Protein AF-A0A7S3BXY0-F1 (afdb_monomer_lite)

Organism: NCBI:txid156174

Foldseek 3Di:
DDQAEDEAAQQDAQDPPRPVQCSCPVRVYEYEHEHQPPVRQVVCVVPHRYHYHNDHDDPDPPDDDDDDDDDPDPPDPPPPPDPDPPPRDDDPDPPPPDD

Radius of gyration: 16.19 Å; chains: 1; bounding box: 39×38×44 Å

Secondary structure (DSSP, 8-state):
-PPPEEEEES---SSSS-HHHHHHHHH--EEEEEE--HHHHHHHHHH-SSEEEE----SSSS---------TTS----TTS-SSSGGG--------S--

Structure (mmCIF, N/CA/C/O backbone):
data_AF-A0A7S3BXY0-F1
#
_entry.id   AF-A0A7S3BXY0-F1
#
loop_
_atom_site.group_PDB
_atom_site.id
_atom_site.type_symbol
_atom_site.label_atom_id
_atom_site.label_alt_id
_atom_site.label_comp_id
_atom_site.label_asym_id
_atom_site.label_entity_id
_atom_site.label_seq_id
_atom_site.pdbx_PDB_ins_code
_atom_site.Cartn_x
_atom_site.Cartn_y
_atom_site.Cartn_z
_atom_site.occupancy
_atom_site.B_iso_or_equiv
_atom_site.auth_seq_id
_atom_site.auth_comp_id
_atom_site.auth_asym_id
_atom_site.auth_atom_id
_atom_site.pdbx_PDB_model_num
ATOM 1 N N . LEU A 1 1 ? -23.051 -7.904 10.405 1.00 50.75 1 LEU A N 1
ATOM 2 C CA . LEU A 1 1 ? -22.807 -6.788 9.471 1.00 50.75 1 LEU A CA 1
ATOM 3 C C . LEU A 1 1 ? -21.555 -7.178 8.718 1.00 50.75 1 LEU A C 1
ATOM 5 O O . LEU A 1 1 ? -20.529 -7.305 9.370 1.00 50.75 1 LEU A O 1
ATOM 9 N N . ASP A 1 2 ? -21.658 -7.488 7.429 1.00 58.38 2 ASP A N 1
ATOM 10 C CA . ASP A 1 2 ? -20.459 -7.744 6.628 1.00 58.38 2 ASP A CA 1
ATOM 11 C C . ASP A 1 2 ? -19.775 -6.408 6.349 1.00 58.38 2 ASP A C 1
ATOM 13 O O . ASP A 1 2 ? -20.395 -5.469 5.846 1.00 58.38 2 ASP A O 1
ATOM 17 N N . HIS A 1 3 ? -18.508 -6.310 6.737 1.00 83.06 3 HIS A N 1
ATOM 18 C CA . HIS A 1 3 ? -17.651 -5.186 6.389 1.00 83.06 3 HIS A CA 1
ATOM 19 C C . HIS A 1 3 ? -17.174 -5.369 4.944 1.00 83.06 3 HIS A C 1
ATOM 21 O O . HIS A 1 3 ? -16.916 -6.493 4.514 1.00 83.06 3 HIS A O 1
ATOM 27 N N . GLY A 1 4 ? -17.090 -4.285 4.172 1.00 94.50 4 GLY A N 1
ATOM 28 C CA . GLY A 1 4 ? -16.623 -4.376 2.790 1.00 94.50 4 GLY A CA 1
ATOM 29 C C . GLY A 1 4 ? -15.109 -4.557 2.692 1.00 94.50 4 GLY A C 1
ATOM 30 O O . GLY A 1 4 ? -14.381 -4.487 3.687 1.00 94.50 4 GLY A O 1
ATOM 31 N N . TYR A 1 5 ? -14.643 -4.783 1.465 1.00 96.44 5 TYR A N 1
ATOM 32 C CA . TYR A 1 5 ? -13.229 -4.956 1.157 1.00 96.44 5 TYR A CA 1
ATOM 33 C C . TYR A 1 5 ? -12.826 -4.072 -0.022 1.00 96.44 5 TYR A C 1
ATOM 35 O O . TYR A 1 5 ? -13.550 -4.018 -1.018 1.00 96.44 5 TYR A O 1
ATOM 43 N N . PHE A 1 6 ? -11.681 -3.394 0.067 1.00 96.38 6 PHE A N 1
ATOM 44 C CA . PHE A 1 6 ? -11.141 -2.592 -1.035 1.00 96.38 6 PHE A CA 1
ATOM 45 C C . PHE A 1 6 ? -9.789 -3.109 -1.532 1.00 96.38 6 PHE A C 1
ATOM 47 O O . PHE A 1 6 ? -9.024 -3.744 -0.806 1.00 96.38 6 PHE A O 1
ATOM 54 N N . VAL A 1 7 ? -9.482 -2.777 -2.783 1.00 96.81 7 VAL A N 1
ATOM 55 C CA . VAL A 1 7 ? -8.152 -2.926 -3.375 1.00 96.81 7 VAL A CA 1
ATOM 56 C C . VAL A 1 7 ? -7.764 -1.573 -3.957 1.00 96.81 7 VAL A C 1
ATOM 58 O O . VAL A 1 7 ? -8.474 -1.050 -4.813 1.00 96.81 7 VAL A O 1
ATOM 61 N N . ASP A 1 8 ? -6.664 -1.013 -3.468 1.00 95.31 8 ASP A N 1
ATOM 62 C CA . ASP A 1 8 ? -6.121 0.277 -3.879 1.00 95.31 8 ASP A CA 1
ATOM 63 C C . ASP A 1 8 ? -4.873 0.063 -4.735 1.00 95.31 8 ASP A C 1
ATOM 65 O O . ASP A 1 8 ? -3.874 -0.498 -4.272 1.00 95.31 8 ASP A O 1
ATOM 69 N N . LEU A 1 9 ? -4.948 0.465 -6.001 1.00 93.69 9 LEU A N 1
ATOM 70 C CA . LEU A 1 9 ? -3.856 0.337 -6.960 1.00 93.69 9 LEU A CA 1
ATOM 71 C C . LEU A 1 9 ? -3.141 1.681 -7.067 1.00 93.69 9 LEU A C 1
ATOM 73 O O . LEU A 1 9 ? -3.773 2.664 -7.444 1.00 93.69 9 LEU A O 1
ATOM 77 N N . ALA A 1 10 ? -1.832 1.695 -6.796 1.00 90.62 10 ALA A N 1
ATOM 78 C CA . ALA A 1 10 ? -1.056 2.923 -6.608 1.00 90.62 10 ALA A CA 1
ATOM 79 C C . ALA A 1 10 ? -1.616 3.759 -5.443 1.00 90.62 10 ALA A C 1
ATOM 81 O O . ALA A 1 10 ? -2.070 4.889 -5.628 1.00 90.62 10 ALA A O 1
ATOM 82 N N . ALA A 1 11 ? -1.598 3.153 -4.249 1.00 91.38 11 ALA A N 1
ATOM 83 C CA . ALA A 1 11 ? -2.216 3.673 -3.025 1.00 91.38 11 ALA A CA 1
ATOM 84 C C . ALA A 1 11 ? -1.762 5.095 -2.638 1.00 91.38 11 ALA A C 1
ATOM 86 O O . ALA A 1 11 ? -2.517 5.822 -1.994 1.00 91.38 11 ALA A O 1
ATOM 87 N N . ASN A 1 12 ? -0.569 5.516 -3.073 1.00 87.56 12 ASN A N 1
ATOM 88 C CA . ASN A 1 12 ? -0.095 6.894 -2.991 1.00 87.56 12 ASN A CA 1
ATOM 89 C C . ASN A 1 12 ? -0.127 7.475 -1.551 1.00 87.56 12 ASN A C 1
ATOM 91 O O . ASN A 1 12 ? 0.292 6.805 -0.606 1.00 87.56 12 ASN A O 1
ATOM 95 N N . GLU A 1 13 ? -0.512 8.749 -1.380 1.00 89.00 13 GLU A N 1
ATOM 96 C CA . GLU A 1 13 ? -0.442 9.462 -0.102 1.00 89.00 13 GLU A CA 1
ATOM 97 C C . GLU A 1 13 ? -1.356 8.786 0.953 1.00 89.00 13 GLU A C 1
ATOM 99 O O . GLU A 1 13 ? -2.540 8.555 0.681 1.00 89.00 13 GLU A O 1
ATOM 104 N N . PRO A 1 14 ? -0.840 8.424 2.147 1.00 90.50 14 PRO A N 1
ATOM 105 C CA . PRO A 1 14 ? -1.552 7.512 3.047 1.00 90.50 14 PRO A CA 1
ATOM 106 C C . PRO A 1 14 ? -2.594 8.163 3.957 1.00 90.50 14 PRO A C 1
ATOM 108 O O . PRO A 1 14 ? -3.310 7.438 4.656 1.00 90.50 14 PRO A O 1
ATOM 111 N N . PHE A 1 15 ? -2.672 9.491 4.046 1.00 90.69 15 PHE A N 1
ATOM 112 C CA . PHE A 1 15 ? -3.423 10.160 5.105 1.00 90.69 15 PHE A CA 1
ATOM 113 C C . PHE A 1 15 ? -4.379 11.253 4.648 1.00 90.69 15 PHE A C 1
ATOM 115 O O . PHE A 1 15 ? -5.530 11.270 5.081 1.00 90.69 15 PHE A O 1
ATOM 122 N N . GLU A 1 16 ? -3.914 12.162 3.814 1.00 87.62 16 GLU A N 1
ATOM 123 C CA . GLU A 1 16 ? -4.642 13.295 3.283 1.00 87.62 16 GLU A CA 1
ATOM 124 C C . GLU A 1 16 ? -5.266 12.939 1.933 1.00 87.62 16 GLU A C 1
ATOM 126 O O . GLU A 1 16 ? -4.620 12.434 1.022 1.00 87.62 16 GLU A O 1
ATOM 131 N N . ASN A 1 17 ? -6.559 13.232 1.777 1.00 83.38 17 ASN A N 1
ATOM 132 C CA . ASN A 1 17 ? -7.305 12.951 0.542 1.00 83.38 17 ASN A CA 1
ATOM 133 C C . ASN A 1 17 ? -7.291 11.463 0.118 1.00 83.38 17 ASN A C 1
ATOM 135 O O . ASN A 1 17 ? -7.537 11.144 -1.045 1.00 83.38 17 ASN A O 1
ATOM 139 N N . SER A 1 18 ? -7.043 10.546 1.058 1.00 88.06 18 SER A N 1
ATOM 140 C CA . SER A 1 18 ? -7.043 9.104 0.811 1.00 88.06 18 SER A CA 1
ATOM 141 C C . SER A 1 18 ? -8.446 8.524 1.011 1.00 88.06 18 SER A C 1
ATOM 143 O O . SER A 1 18 ? -8.925 8.356 2.135 1.00 88.06 18 SER A O 1
ATOM 145 N N . ASN A 1 19 ? -9.113 8.179 -0.094 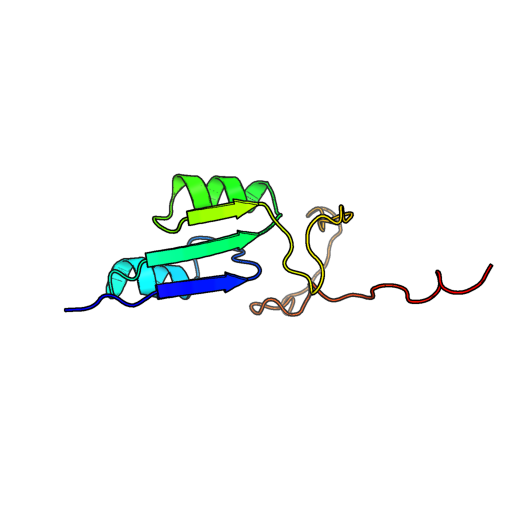1.00 89.62 19 ASN A N 1
ATOM 146 C CA . ASN A 1 19 ? -10.448 7.570 -0.067 1.00 89.62 19 ASN A CA 1
ATOM 147 C C . ASN A 1 19 ? -10.458 6.261 0.728 1.00 89.62 19 ASN A C 1
ATOM 149 O O . ASN A 1 19 ? -11.360 6.014 1.528 1.00 89.62 19 ASN A O 1
ATOM 153 N N . THR A 1 20 ? -9.434 5.431 0.543 1.00 95.25 20 THR A N 1
ATOM 154 C CA . THR A 1 20 ? -9.321 4.144 1.230 1.00 95.25 20 THR A CA 1
ATOM 155 C C . THR A 1 20 ? -9.107 4.317 2.729 1.00 95.25 20 THR A C 1
ATOM 157 O O . THR A 1 20 ? -9.549 3.470 3.502 1.00 95.25 20 THR A O 1
ATOM 160 N N . GLN A 1 21 ? -8.562 5.458 3.175 1.00 95.94 21 GLN A N 1
ATOM 161 C CA . GLN A 1 21 ? -8.485 5.775 4.604 1.00 95.94 21 GLN A CA 1
ATOM 162 C C . GLN A 1 21 ? -9.865 5.942 5.211 1.00 95.94 21 GLN A C 1
ATOM 164 O O . GLN A 1 21 ? -10.127 5.466 6.314 1.00 95.94 21 GLN A O 1
ATOM 169 N N . ALA A 1 22 ? -10.739 6.642 4.490 1.00 94.31 22 ALA A N 1
ATOM 170 C CA . ALA A 1 22 ? -12.105 6.855 4.918 1.00 94.31 22 ALA A CA 1
ATOM 171 C C . ALA A 1 22 ? -12.868 5.523 4.959 1.00 94.31 22 ALA A C 1
ATOM 173 O O . ALA A 1 22 ? -13.629 5.300 5.897 1.00 94.31 22 ALA A O 1
ATOM 174 N N . LEU A 1 23 ? -12.622 4.615 4.004 1.00 95.38 23 LEU A N 1
ATOM 175 C CA . LEU A 1 23 ? -13.189 3.260 4.019 1.00 95.38 23 LEU A CA 1
ATOM 176 C C . LEU A 1 23 ? -12.754 2.464 5.259 1.00 95.38 23 LEU A C 1
ATOM 178 O O . LEU A 1 23 ? -13.607 1.903 5.950 1.00 95.38 23 LEU A O 1
ATOM 182 N N . GLU A 1 24 ? -11.461 2.477 5.591 1.00 94.94 24 GLU A N 1
ATOM 183 C CA . GLU A 1 24 ? -10.945 1.839 6.810 1.00 94.94 24 GLU A CA 1
ATOM 184 C C . GLU A 1 24 ? -11.562 2.449 8.077 1.00 94.94 24 GLU A C 1
ATOM 186 O O . GLU A 1 24 ? -12.151 1.746 8.895 1.00 94.94 24 GLU A O 1
ATOM 191 N N . ARG A 1 25 ? -11.454 3.771 8.244 1.00 94.06 25 ARG A N 1
ATOM 192 C CA . ARG A 1 25 ? -11.795 4.456 9.500 1.00 94.06 25 ARG A CA 1
ATOM 193 C C . ARG A 1 25 ? -13.295 4.556 9.748 1.00 94.06 25 ARG A C 1
ATOM 195 O O . ARG A 1 25 ? -13.734 4.378 10.880 1.00 94.06 25 ARG A O 1
ATOM 202 N N . ASN A 1 26 ? -14.074 4.859 8.711 1.00 94.38 26 ASN A N 1
ATOM 203 C CA . ASN A 1 26 ? -15.486 5.216 8.873 1.00 94.38 26 ASN A CA 1
ATOM 204 C C . ASN A 1 26 ? -16.414 4.024 8.646 1.00 94.38 26 ASN A C 1
ATOM 206 O O . ASN A 1 26 ? -17.529 4.013 9.163 1.00 94.38 26 ASN A O 1
ATOM 210 N N . PHE A 1 27 ? -15.968 3.030 7.874 1.00 93.56 27 PHE A N 1
ATOM 211 C CA . PHE A 1 27 ? -16.791 1.882 7.500 1.00 93.56 27 PHE A CA 1
ATOM 212 C C . PHE A 1 27 ? -16.213 0.545 7.981 1.00 93.56 27 PHE A C 1
ATOM 214 O O . PHE A 1 27 ? -16.850 -0.492 7.782 1.00 93.56 27 PHE A O 1
ATOM 221 N N . ALA A 1 28 ? -15.047 0.562 8.640 1.00 94.81 28 ALA A N 1
ATOM 222 C CA . ALA A 1 28 ? -14.332 -0.628 9.101 1.00 94.81 28 ALA A CA 1
ATOM 223 C C . ALA A 1 28 ? -14.040 -1.626 7.966 1.00 94.81 28 ALA A C 1
ATOM 225 O O . ALA A 1 28 ? -14.001 -2.836 8.188 1.00 94.81 28 ALA A O 1
ATOM 226 N N . TRP A 1 29 ? -13.871 -1.125 6.738 1.00 96.38 29 TRP A N 1
ATOM 227 C CA . TRP A 1 29 ? -13.494 -1.973 5.614 1.00 96.38 29 TRP A CA 1
ATOM 228 C C . TRP A 1 29 ? -12.054 -2.438 5.783 1.00 96.38 29 TRP A C 1
ATOM 230 O O . TRP A 1 29 ? -11.177 -1.665 6.168 1.00 96.38 29 TRP A O 1
ATOM 240 N N . GLN A 1 30 ? -11.81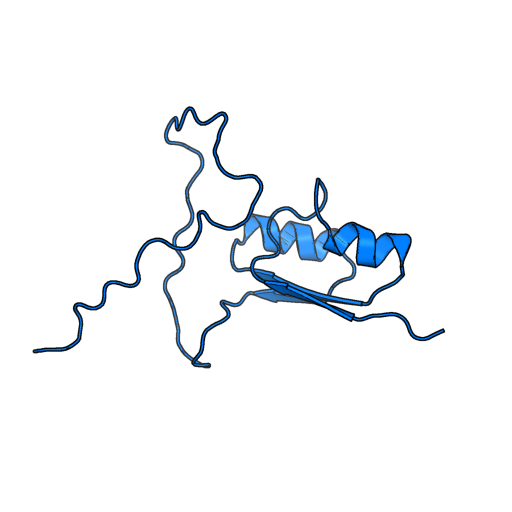4 -3.697 5.444 1.00 96.50 30 GLN A N 1
ATOM 241 C CA . GLN A 1 30 ? -10.460 -4.208 5.272 1.00 96.50 30 GLN A CA 1
ATOM 242 C C . GLN A 1 30 ? -10.011 -3.975 3.829 1.00 96.50 30 GLN A C 1
ATOM 244 O O . GLN A 1 30 ? -10.825 -3.709 2.944 1.00 96.50 30 GLN A O 1
ATOM 249 N N . GLY A 1 31 ? -8.714 -4.071 3.562 1.00 96.12 31 GLY A N 1
ATOM 250 C CA . GLY A 1 31 ? -8.267 -3.895 2.192 1.00 96.12 31 GLY A CA 1
ATOM 251 C C . GLY A 1 31 ? -6.801 -4.153 1.946 1.00 96.12 31 GLY A C 1
ATOM 252 O O . GLY A 1 31 ? -6.028 -4.483 2.852 1.00 96.12 31 GLY A O 1
ATOM 253 N N . LEU A 1 32 ? -6.458 -3.985 0.676 1.00 97.81 32 LEU A N 1
ATOM 254 C CA . LEU A 1 32 ? -5.121 -4.122 0.133 1.00 97.81 32 LEU A CA 1
ATOM 255 C C . LEU A 1 32 ? -4.678 -2.785 -0.459 1.00 97.81 32 LEU A C 1
ATOM 257 O O . LEU A 1 32 ? -5.360 -2.247 -1.325 1.00 97.81 32 LEU A O 1
ATOM 261 N N . CYS A 1 33 ? -3.532 -2.284 -0.022 1.00 97.25 33 CYS A N 1
ATOM 262 C CA . CYS A 1 33 ? -2.877 -1.111 -0.581 1.00 97.25 33 CYS A CA 1
ATOM 263 C C . CYS A 1 33 ? -1.641 -1.573 -1.363 1.00 97.25 33 CYS A C 1
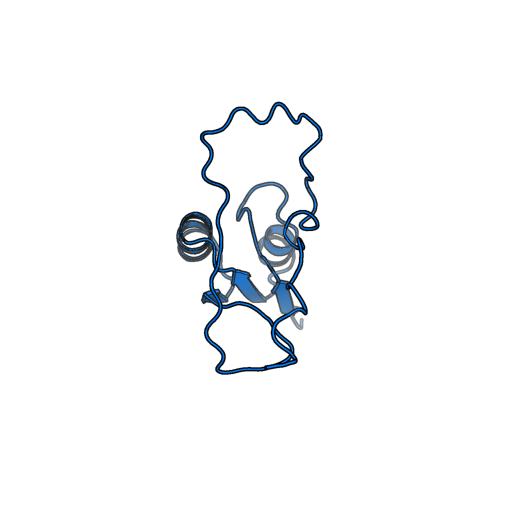ATOM 265 O O . CYS A 1 33 ? -0.736 -2.167 -0.776 1.00 97.25 33 CYS A O 1
ATOM 267 N N . ILE A 1 34 ? -1.602 -1.338 -2.676 1.00 96.00 34 ILE A N 1
ATOM 268 C CA . ILE A 1 34 ? -0.494 -1.759 -3.544 1.00 96.00 34 ILE A CA 1
ATOM 269 C C . ILE A 1 34 ? 0.246 -0.527 -4.065 1.00 96.00 34 ILE A C 1
ATOM 271 O O . ILE A 1 34 ? -0.357 0.332 -4.708 1.00 96.00 34 ILE A O 1
ATOM 275 N N . ASP A 1 35 ? 1.551 -0.453 -3.815 1.00 93.38 35 ASP A N 1
ATOM 276 C CA . ASP A 1 35 ? 2.427 0.605 -4.329 1.00 93.38 35 ASP A CA 1
ATOM 277 C C . ASP A 1 35 ? 3.880 0.099 -4.428 1.00 93.38 35 ASP A C 1
ATOM 279 O O . ASP A 1 35 ? 4.200 -0.999 -3.981 1.00 93.38 35 ASP A O 1
ATOM 283 N N . VAL A 1 36 ? 4.773 0.895 -5.008 1.00 91.94 36 VAL A N 1
ATOM 284 C CA . VAL A 1 36 ? 6.222 0.633 -5.088 1.00 91.94 36 VAL A CA 1
ATOM 285 C C . VAL A 1 36 ? 7.071 1.829 -4.656 1.00 91.94 36 VAL A C 1
ATOM 287 O O . VAL A 1 36 ? 8.292 1.699 -4.527 1.00 91.94 36 VAL A O 1
ATOM 290 N N . ASN A 1 37 ? 6.457 2.987 -4.384 1.00 89.75 37 ASN A N 1
ATOM 291 C CA . ASN A 1 37 ? 7.158 4.119 -3.797 1.00 89.75 37 ASN A CA 1
ATOM 292 C C . ASN A 1 37 ? 7.568 3.787 -2.352 1.00 89.75 37 ASN A C 1
ATOM 294 O O . ASN A 1 37 ? 6.727 3.714 -1.456 1.00 89.75 37 ASN A O 1
ATOM 298 N N . LYS A 1 38 ? 8.874 3.614 -2.107 1.00 88.31 38 LYS A N 1
ATOM 299 C CA . LYS A 1 38 ? 9.393 3.190 -0.795 1.00 88.31 38 LYS A CA 1
ATOM 300 C C . LYS A 1 38 ? 9.033 4.160 0.332 1.00 88.31 38 LYS A C 1
ATOM 302 O O . LYS A 1 38 ? 8.679 3.709 1.416 1.00 88.31 38 LYS A O 1
ATOM 307 N N . GLN A 1 39 ? 9.056 5.467 0.069 1.00 86.00 39 GLN A N 1
ATOM 308 C CA . GLN A 1 39 ? 8.723 6.473 1.077 1.00 86.00 39 GLN A CA 1
ATOM 309 C C . GLN A 1 39 ? 7.246 6.400 1.495 1.00 86.00 39 GLN A C 1
ATOM 311 O O . GLN A 1 39 ? 6.931 6.581 2.672 1.00 86.00 39 GLN A O 1
ATOM 316 N N . LEU A 1 40 ? 6.343 6.144 0.546 1.00 90.06 40 LEU A N 1
ATOM 317 C CA . LEU A 1 40 ? 4.912 6.004 0.829 1.00 90.06 40 LEU A CA 1
ATOM 318 C C . LEU A 1 40 ? 4.597 4.649 1.465 1.00 90.06 40 LEU A C 1
ATOM 320 O O . LEU A 1 40 ? 3.797 4.590 2.393 1.00 90.06 40 LEU A O 1
ATOM 324 N N . LEU A 1 41 ? 5.266 3.574 1.037 1.00 93.88 41 LEU A N 1
ATOM 325 C CA . LEU A 1 41 ? 5.094 2.234 1.605 1.00 93.88 41 LEU A CA 1
ATOM 326 C C . LEU A 1 41 ? 5.370 2.195 3.112 1.00 93.88 41 LEU A C 1
ATOM 328 O O . LEU A 1 41 ? 4.606 1.577 3.854 1.00 93.88 41 LEU A O 1
ATOM 332 N N . ASP A 1 42 ? 6.418 2.871 3.581 1.00 94.00 42 ASP A N 1
ATOM 333 C CA . ASP A 1 42 ? 6.739 2.920 5.012 1.00 94.00 42 ASP A CA 1
ATOM 334 C C . ASP A 1 42 ? 5.675 3.686 5.814 1.00 94.00 42 ASP A C 1
ATOM 336 O O . ASP A 1 42 ? 5.309 3.298 6.929 1.00 94.00 42 ASP A O 1
ATOM 340 N N . GLN A 1 43 ? 5.109 4.739 5.227 1.00 94.75 43 GLN A N 1
ATOM 341 C CA . GLN A 1 43 ? 4.014 5.496 5.833 1.00 94.75 43 GLN A CA 1
ATOM 342 C C . GLN A 1 43 ? 2.693 4.707 5.830 1.00 94.75 43 GLN A C 1
ATOM 344 O O . GLN A 1 43 ? 1.999 4.681 6.845 1.00 94.75 43 GLN A O 1
ATOM 349 N N . LEU A 1 44 ? 2.373 3.998 4.739 1.00 95.75 44 LEU A N 1
ATOM 350 C CA . LEU A 1 44 ? 1.220 3.093 4.661 1.00 95.75 44 LEU A CA 1
ATOM 351 C C . LEU A 1 44 ? 1.314 2.021 5.754 1.00 95.75 44 LEU A C 1
ATOM 353 O O . LEU A 1 44 ? 0.385 1.856 6.536 1.00 95.75 44 LEU A O 1
ATOM 357 N N . ARG A 1 45 ? 2.459 1.338 5.867 1.00 96.38 45 ARG A N 1
ATOM 358 C CA . ARG A 1 45 ? 2.664 0.260 6.852 1.00 96.38 45 ARG A CA 1
ATOM 359 C C . ARG A 1 45 ? 2.578 0.736 8.300 1.00 96.38 45 ARG A C 1
ATOM 361 O O . ARG A 1 45 ? 2.121 -0.015 9.153 1.00 96.38 45 ARG A O 1
ATOM 368 N N . SER A 1 46 ? 3.053 1.946 8.588 1.00 95.19 46 SER A N 1
ATOM 369 C CA . SER A 1 46 ? 3.078 2.474 9.958 1.00 95.19 46 SER A CA 1
ATOM 370 C C . SER A 1 46 ? 1.763 3.119 10.393 1.00 95.19 46 SER A C 1
ATOM 372 O O . SER A 1 46 ? 1.484 3.159 11.591 1.00 95.19 46 SER A O 1
ATOM 374 N N . GLY A 1 47 ? 0.954 3.621 9.455 1.00 94.25 47 GLY A N 1
ATOM 375 C CA . GLY A 1 47 ? -0.224 4.429 9.775 1.00 94.25 47 GLY A CA 1
ATOM 376 C C . GLY A 1 47 ? -1.567 3.899 9.277 1.00 94.25 47 GLY A C 1
ATOM 377 O O . GLY A 1 47 ? -2.581 4.574 9.482 1.00 94.25 47 GLY A O 1
ATOM 378 N N . ARG A 1 48 ? -1.604 2.735 8.619 1.00 96.25 48 ARG A N 1
ATOM 379 C CA . ARG A 1 48 ? -2.830 2.150 8.052 1.00 96.25 48 ARG A CA 1
ATOM 380 C C . ARG A 1 48 ? -3.079 0.733 8.542 1.00 96.25 48 ARG A C 1
ATOM 382 O O . ARG A 1 48 ? -2.173 0.047 9.000 1.00 96.25 48 ARG A O 1
ATOM 389 N N . SER A 1 49 ? -4.342 0.321 8.450 1.00 95.81 49 SER A N 1
ATOM 390 C CA . SER A 1 49 ? -4.794 -1.029 8.795 1.00 95.81 49 SER A CA 1
ATOM 391 C C . SER A 1 49 ? -4.923 -1.948 7.576 1.00 95.81 49 SER A C 1
ATOM 393 O O . SER A 1 49 ? -5.087 -3.156 7.746 1.00 95.81 49 SER A O 1
ATOM 395 N N . CYS A 1 50 ? -4.831 -1.406 6.351 1.00 96.62 50 CYS A N 1
ATOM 396 C CA . CYS A 1 50 ? -4.760 -2.213 5.134 1.00 96.62 50 CYS A CA 1
ATOM 397 C C . CYS A 1 50 ? -3.488 -3.066 5.079 1.00 96.62 50 CYS A C 1
ATOM 399 O O . CYS A 1 50 ? -2.425 -2.688 5.574 1.00 96.62 50 CYS A O 1
ATOM 401 N N . ASN A 1 51 ? -3.581 -4.206 4.397 1.00 97.94 51 ASN A N 1
ATOM 402 C CA . ASN A 1 51 ? -2.402 -4.977 4.026 1.00 97.94 51 ASN A CA 1
ATOM 403 C C . ASN A 1 51 ? -1.644 -4.227 2.928 1.00 97.94 51 ASN A C 1
ATOM 405 O O . ASN A 1 51 ? -2.232 -3.872 1.908 1.00 97.94 51 ASN A O 1
ATOM 409 N N . VAL A 1 52 ? -0.344 -4.006 3.114 1.00 97.75 52 VAL A N 1
ATOM 410 C CA . VAL A 1 52 ? 0.477 -3.242 2.165 1.00 97.75 52 VAL A CA 1
ATOM 411 C C . VAL A 1 52 ? 1.343 -4.183 1.335 1.00 97.75 52 VAL A C 1
ATOM 413 O O . VAL A 1 52 ? 2.153 -4.927 1.890 1.00 97.75 52 VAL A O 1
ATOM 416 N N . ILE A 1 53 ? 1.209 -4.116 0.010 1.00 96.38 53 ILE A N 1
ATOM 417 C CA . ILE A 1 53 ? 1.982 -4.918 -0.943 1.00 96.38 53 ILE A CA 1
ATOM 418 C C . ILE A 1 53 ? 2.903 -4.014 -1.755 1.00 96.38 53 ILE A C 1
ATOM 420 O O . ILE A 1 53 ? 2.469 -3.055 -2.385 1.00 96.38 53 ILE A O 1
ATOM 424 N N . ASP A 1 54 ? 4.182 -4.373 -1.748 1.00 94.81 54 ASP A N 1
ATOM 425 C CA . ASP A 1 54 ? 5.253 -3.721 -2.497 1.00 94.81 54 ASP A CA 1
ATOM 426 C C . ASP A 1 54 ? 5.385 -4.383 -3.875 1.00 94.81 54 ASP A C 1
ATOM 428 O O . ASP A 1 54 ? 6.172 -5.316 -4.052 1.00 94.81 54 ASP A O 1
ATOM 432 N N . ALA A 1 55 ? 4.520 -4.000 -4.816 1.00 92.81 55 ALA A N 1
ATOM 433 C CA . ALA A 1 55 ? 4.456 -4.613 -6.141 1.00 92.81 55 ALA A CA 1
ATOM 434 C C . ALA A 1 55 ? 3.830 -3.689 -7.192 1.00 92.81 55 ALA A C 1
ATOM 436 O O . ALA A 1 55 ? 3.048 -2.795 -6.882 1.00 92.81 55 ALA A O 1
ATOM 437 N N . VAL A 1 56 ? 4.125 -3.961 -8.465 1.00 90.81 56 VAL A N 1
ATOM 438 C CA . VAL A 1 56 ? 3.415 -3.367 -9.606 1.00 90.81 56 VAL A CA 1
ATOM 439 C C . VAL A 1 56 ? 2.351 -4.344 -10.089 1.00 90.81 56 VAL A C 1
ATOM 441 O O . VAL A 1 56 ? 2.629 -5.530 -10.273 1.00 90.81 56 VAL A O 1
ATOM 444 N N . VAL A 1 57 ? 1.139 -3.847 -10.336 1.00 90.62 57 VAL A N 1
ATOM 445 C CA . VAL A 1 57 ? 0.080 -4.645 -10.963 1.00 90.62 57 VAL A CA 1
ATOM 446 C C . VAL A 1 57 ? 0.232 -4.597 -12.480 1.00 90.62 57 VAL A C 1
ATOM 448 O O . VAL A 1 57 ? 0.287 -3.528 -13.081 1.00 90.62 57 VAL A O 1
ATOM 451 N N . SER A 1 58 ? 0.308 -5.776 -13.093 1.00 89.69 58 SER A N 1
ATOM 452 C CA . SER A 1 58 ? 0.476 -5.974 -14.533 1.00 89.69 58 SER A CA 1
ATOM 453 C C . SER A 1 58 ? -0.393 -7.141 -15.006 1.00 89.69 58 SER A C 1
ATOM 455 O O . SER A 1 58 ? -0.897 -7.920 -14.197 1.00 89.69 58 SER A O 1
ATOM 457 N N . ASN A 1 59 ? -0.547 -7.292 -16.323 1.00 91.50 59 ASN A N 1
ATOM 458 C CA . ASN A 1 59 ? -1.214 -8.449 -16.924 1.00 91.50 59 ASN A CA 1
ATOM 459 C C . ASN A 1 59 ? -0.409 -9.757 -16.781 1.00 91.50 59 ASN A C 1
ATOM 461 O O . ASN A 1 59 ? -0.939 -10.828 -17.064 1.00 91.50 59 ASN A O 1
ATOM 465 N N . THR A 1 60 ? 0.863 -9.669 -16.378 1.00 89.38 60 THR A N 1
ATOM 466 C CA . THR A 1 60 ? 1.786 -10.801 -16.248 1.00 89.38 60 THR A CA 1
ATOM 467 C C . THR A 1 60 ? 2.473 -10.758 -14.887 1.00 89.38 60 THR A C 1
ATOM 469 O O . THR A 1 60 ? 3.033 -9.732 -14.500 1.00 89.38 60 THR A O 1
ATOM 472 N N . SER A 1 61 ? 2.453 -11.878 -14.165 1.00 91.38 61 SER A N 1
ATOM 473 C CA . SER A 1 61 ? 3.126 -12.036 -12.869 1.00 91.38 61 SER A CA 1
ATOM 474 C C . SER A 1 61 ? 4.565 -12.542 -13.027 1.00 91.38 61 SER A C 1
ATOM 476 O O . SER A 1 61 ? 4.922 -13.114 -14.052 1.00 91.38 61 SER A O 1
ATOM 478 N N . GLY A 1 62 ? 5.396 -12.358 -11.996 1.00 91.31 62 GLY A N 1
ATOM 479 C CA . GLY A 1 62 ? 6.768 -12.890 -11.955 1.00 91.31 62 GLY A CA 1
ATOM 480 C C . GLY A 1 62 ? 7.797 -12.108 -12.780 1.00 91.31 62 GLY A C 1
ATOM 481 O O . GLY A 1 62 ? 8.957 -12.503 -12.841 1.00 91.31 62 GLY A O 1
ATOM 482 N N . MET A 1 63 ? 7.389 -10.996 -13.393 1.00 89.88 63 MET A N 1
ATOM 483 C CA . MET A 1 63 ? 8.273 -10.115 -14.148 1.00 89.88 63 MET A CA 1
ATOM 484 C C . MET A 1 63 ? 8.882 -9.052 -13.236 1.00 89.88 63 MET A C 1
ATOM 486 O O . MET A 1 63 ? 8.164 -8.355 -12.519 1.00 89.88 63 MET A O 1
ATOM 490 N N . ASN A 1 64 ? 10.199 -8.876 -13.325 1.00 88.81 64 ASN A N 1
ATOM 491 C CA . ASN A 1 64 ? 10.863 -7.717 -12.740 1.00 88.81 64 ASN A CA 1
ATOM 492 C C . ASN A 1 64 ? 10.703 -6.519 -13.677 1.00 88.81 64 ASN A C 1
ATOM 494 O O . ASN A 1 64 ? 10.965 -6.620 -14.876 1.00 88.81 64 ASN A O 1
ATOM 498 N N . VAL A 1 65 ? 10.303 -5.380 -13.120 1.00 86.81 65 VAL A N 1
ATOM 499 C CA . VAL A 1 65 ? 10.158 -4.120 -13.855 1.00 86.81 65 VAL A CA 1
ATOM 500 C C . VAL A 1 65 ? 10.955 -3.020 -13.169 1.00 86.81 65 VAL A C 1
ATOM 502 O O . VAL A 1 65 ? 11.060 -2.981 -11.943 1.00 86.81 65 VAL A O 1
ATOM 505 N N . THR A 1 66 ? 11.520 -2.112 -13.961 1.00 87.56 66 THR A N 1
ATOM 506 C CA . THR A 1 66 ? 12.224 -0.942 -13.432 1.00 87.56 66 THR A CA 1
ATOM 507 C C . THR A 1 66 ? 11.213 0.137 -13.074 1.00 87.56 66 THR A C 1
ATOM 509 O O . THR A 1 66 ? 10.566 0.698 -13.957 1.00 87.56 66 THR A O 1
ATOM 512 N N . PHE A 1 67 ? 11.110 0.464 -11.788 1.00 84.31 67 PHE A N 1
ATOM 513 C CA . PHE A 1 67 ? 10.333 1.611 -11.328 1.00 84.31 67 PHE A CA 1
ATOM 514 C C . PHE A 1 67 ? 11.177 2.891 -11.387 1.00 84.31 67 PHE A C 1
ATOM 516 O O . PHE A 1 67 ? 12.341 2.893 -10.986 1.00 84.31 67 PHE A O 1
ATOM 523 N N . ARG A 1 68 ? 10.599 3.982 -11.902 1.00 83.69 68 ARG A N 1
ATOM 524 C CA . ARG A 1 68 ? 11.234 5.306 -11.948 1.00 83.69 68 ARG A CA 1
ATOM 525 C C . ARG A 1 68 ? 10.450 6.261 -11.062 1.00 83.69 68 ARG A C 1
ATOM 527 O O . ARG A 1 68 ? 9.285 6.530 -11.331 1.00 83.69 68 ARG A O 1
ATOM 534 N N . GLU A 1 69 ? 11.105 6.789 -10.039 1.00 74.19 69 GLU A N 1
ATOM 535 C CA . GLU A 1 69 ? 10.527 7.800 -9.160 1.00 74.19 69 GLU A CA 1
ATOM 536 C C . GLU A 1 69 ? 10.937 9.207 -9.613 1.00 74.19 69 GLU A C 1
ATOM 538 O O . GLU A 1 69 ? 12.091 9.454 -9.975 1.00 74.19 69 GLU A O 1
ATOM 543 N N . PHE A 1 70 ? 9.997 10.151 -9.568 1.00 68.25 70 PHE A N 1
ATOM 544 C CA . PHE A 1 70 ? 10.327 11.564 -9.712 1.00 68.25 70 PHE A CA 1
ATOM 545 C C . PHE A 1 70 ? 10.946 12.070 -8.408 1.00 68.25 70 PHE A C 1
ATOM 547 O O . PHE A 1 70 ? 10.248 12.309 -7.425 1.00 68.25 70 PHE A O 1
ATOM 554 N N . VAL A 1 71 ? 12.263 12.275 -8.399 1.00 59.59 71 VAL A N 1
ATOM 555 C CA . VAL A 1 71 ? 12.946 12.902 -7.262 1.00 59.59 71 VAL A CA 1
ATOM 556 C C . VAL A 1 71 ? 12.529 14.375 -7.194 1.00 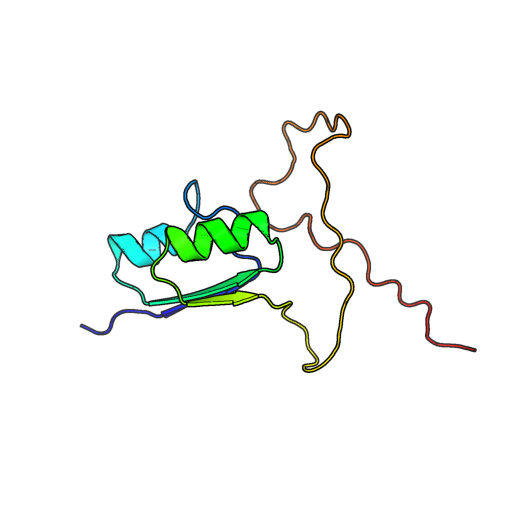59.59 71 VAL A C 1
ATOM 558 O O . VAL A 1 71 ? 12.785 15.147 -8.125 1.00 59.59 71 VAL A O 1
ATOM 561 N N . LYS A 1 72 ? 11.887 14.789 -6.092 1.00 52.78 72 LYS A N 1
ATOM 562 C CA . LYS A 1 72 ? 11.584 16.204 -5.813 1.00 52.78 72 LYS A CA 1
ATOM 563 C C . LYS A 1 72 ? 12.898 16.994 -5.730 1.00 52.78 72 LYS A C 1
ATOM 565 O O . LYS A 1 72 ? 13.568 16.999 -4.705 1.00 52.78 72 LYS A O 1
ATOM 570 N N . GLY A 1 73 ? 13.265 17.656 -6.826 1.00 45.56 73 GLY A N 1
ATOM 571 C CA . GLY A 1 73 ? 14.492 18.456 -6.927 1.00 45.56 73 GLY A CA 1
ATOM 572 C C . GLY A 1 73 ? 14.589 19.322 -8.186 1.00 45.56 73 GLY A C 1
ATOM 573 O O . GLY A 1 73 ? 15.228 20.371 -8.159 1.00 45.56 73 GLY A O 1
ATOM 574 N N . ALA A 1 74 ? 13.898 18.968 -9.271 1.00 44.44 74 ALA A N 1
ATOM 575 C CA . ALA A 1 74 ? 13.728 19.863 -10.410 1.00 44.44 74 ALA A CA 1
ATOM 576 C C . ALA A 1 74 ? 12.481 20.729 -10.187 1.00 44.44 74 ALA A C 1
ATOM 578 O O . ALA A 1 74 ? 11.394 20.203 -9.959 1.00 44.44 74 ALA A O 1
ATOM 579 N N . ARG A 1 75 ? 12.638 22.057 -10.217 1.00 40.94 75 ARG A N 1
ATOM 580 C CA . ARG A 1 75 ? 11.556 23.049 -10.105 1.00 40.94 75 ARG A CA 1
ATOM 581 C C . ARG A 1 75 ? 10.482 22.829 -11.180 1.00 40.94 75 ARG A C 1
ATOM 583 O O . ARG A 1 75 ? 10.502 23.480 -12.219 1.00 40.94 75 ARG A O 1
ATOM 590 N N . ALA A 1 76 ? 9.523 21.952 -10.923 1.00 46.75 76 ALA A N 1
ATOM 591 C CA . ALA A 1 76 ? 8.288 21.887 -11.681 1.00 46.75 76 ALA A CA 1
ATOM 592 C C . ALA A 1 76 ? 7.269 22.793 -10.982 1.00 46.75 76 ALA A C 1
ATOM 594 O O . ALA A 1 76 ? 6.543 22.366 -10.086 1.00 46.75 76 ALA A O 1
ATOM 595 N N . ASN A 1 77 ? 7.233 24.069 -11.378 1.00 46.69 77 ASN A N 1
ATOM 596 C CA . ASN A 1 77 ? 6.093 24.933 -11.081 1.00 46.69 77 ASN A CA 1
ATOM 597 C C . ASN A 1 77 ? 4.854 24.283 -11.696 1.00 46.69 77 ASN A C 1
ATOM 599 O O . ASN A 1 77 ? 4.642 24.365 -12.902 1.00 46.69 77 ASN A O 1
ATOM 603 N N . SER A 1 78 ? 4.054 23.603 -10.888 1.00 48.72 78 SER A N 1
ATOM 604 C CA . SER A 1 78 ? 2.819 23.009 -11.376 1.00 48.72 78 SER A CA 1
ATOM 605 C C . SER A 1 78 ? 1.779 23.016 -10.270 1.00 48.72 78 SER A C 1
ATOM 607 O O . SER A 1 78 ? 1.496 22.011 -9.632 1.00 48.72 78 SER A O 1
ATOM 609 N N . ALA A 1 79 ? 1.114 24.163 -10.133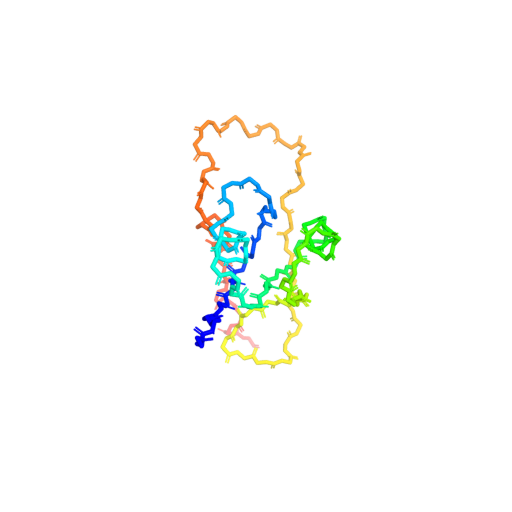 1.00 44.16 79 ALA A N 1
ATOM 610 C CA . ALA A 1 79 ? -0.189 24.298 -9.474 1.00 44.16 79 ALA A CA 1
ATOM 611 C C . ALA A 1 79 ? -1.308 23.444 -10.137 1.00 44.16 79 ALA A C 1
ATOM 613 O O . ALA A 1 79 ? -2.485 23.653 -9.880 1.00 44.16 79 ALA A O 1
ATOM 614 N N . PHE A 1 80 ? -0.941 22.485 -10.993 1.00 45.94 80 PHE A N 1
ATOM 615 C CA . PHE A 1 80 ? -1.808 21.610 -11.778 1.00 45.94 80 PHE A CA 1
ATOM 616 C C . PHE A 1 80 ? -1.270 20.170 -11.868 1.00 45.94 80 PHE A C 1
ATOM 618 O O . PHE A 1 80 ? -1.750 19.398 -12.692 1.00 45.94 80 PHE A O 1
ATOM 625 N N . ALA A 1 81 ? -0.292 19.771 -11.042 1.00 45.44 81 ALA A N 1
ATOM 626 C CA . ALA A 1 81 ? 0.185 18.386 -11.006 1.00 45.44 81 ALA A CA 1
ATOM 627 C C . ALA A 1 81 ? -0.779 17.477 -10.215 1.00 45.44 81 ALA A C 1
ATOM 629 O O . ALA A 1 81 ? -0.476 17.022 -9.120 1.00 45.44 81 ALA A O 1
ATOM 630 N N . TRP A 1 82 ? -1.962 17.261 -10.794 1.00 49.91 82 TRP A N 1
ATOM 631 C CA . TRP A 1 82 ? -2.693 15.993 -10.765 1.00 49.91 82 TRP A CA 1
ATOM 632 C C . TRP A 1 82 ? -2.875 15.337 -9.379 1.00 49.91 82 TRP A C 1
ATOM 634 O O . TRP A 1 82 ? -2.230 14.346 -9.052 1.00 49.91 82 TRP A O 1
ATOM 644 N N . MET A 1 83 ? -3.859 15.815 -8.605 1.00 49.09 83 MET A N 1
ATOM 645 C CA . MET A 1 83 ? -4.446 15.117 -7.434 1.00 49.09 83 MET A CA 1
ATOM 646 C C . MET A 1 83 ? -5.278 13.873 -7.829 1.00 49.09 83 MET A C 1
ATOM 648 O O . MET A 1 83 ? -6.336 13.595 -7.275 1.00 49.09 83 MET A O 1
ATOM 652 N N . HIS A 1 84 ? -4.878 13.178 -8.883 1.00 48.19 84 HIS A N 1
ATOM 653 C CA . HIS A 1 84 ? -5.523 11.985 -9.411 1.00 48.19 84 HIS A CA 1
ATOM 654 C C . HIS A 1 84 ? -4.413 11.211 -10.114 1.00 48.19 84 HIS A C 1
ATOM 656 O O . HIS A 1 84 ? -3.699 11.799 -10.925 1.00 48.19 84 HIS A O 1
ATOM 662 N N . GLY A 1 85 ? -4.239 9.930 -9.766 1.00 46.44 85 GLY A N 1
ATOM 663 C CA . GLY A 1 85 ? -3.099 9.048 -10.091 1.00 46.44 85 GLY A CA 1
ATOM 664 C C . GLY A 1 85 ? -2.789 8.789 -11.578 1.00 46.44 85 GLY A C 1
ATOM 665 O O . GLY A 1 85 ? -2.196 7.775 -11.921 1.00 46.44 85 GLY A O 1
ATOM 666 N N . LEU A 1 86 ? -3.168 9.696 -12.477 1.00 47.31 86 LEU A N 1
ATOM 667 C CA . LEU A 1 86 ? -3.023 9.629 -13.929 1.00 47.31 86 LEU A CA 1
ATOM 668 C C . LEU A 1 86 ? -1.660 10.102 -14.465 1.00 47.31 86 LEU A C 1
ATOM 670 O O . LEU A 1 86 ? -1.413 9.960 -15.656 1.00 47.31 86 LEU A O 1
ATOM 674 N N . SER A 1 87 ? -0.747 10.613 -13.630 1.00 51.41 87 SER A N 1
ATOM 675 C CA . SER A 1 87 ? 0.596 11.022 -14.100 1.00 51.41 87 SER A CA 1
ATOM 676 C C . SER A 1 87 ? 1.604 9.866 -14.226 1.00 51.41 87 SER A C 1
ATOM 678 O O . SER A 1 87 ? 2.700 10.070 -14.739 1.00 51.41 87 SER A O 1
ATOM 680 N N . GLY A 1 88 ? 1.260 8.657 -13.761 1.00 44.12 88 GLY A N 1
ATOM 681 C CA . GLY A 1 88 ? 2.171 7.502 -13.737 1.00 44.12 88 GLY A CA 1
ATOM 682 C C . GLY A 1 88 ? 2.290 6.721 -15.053 1.00 44.12 88 GLY A C 1
ATOM 683 O O . GLY A 1 88 ? 3.212 5.923 -15.200 1.00 44.12 88 GLY A O 1
ATOM 684 N N . VAL A 1 89 ? 1.396 6.937 -16.025 1.00 46.56 89 VAL A N 1
ATOM 685 C CA . VAL A 1 89 ? 1.466 6.278 -17.340 1.00 46.56 89 VAL A CA 1
ATOM 686 C C . VAL A 1 89 ? 2.163 7.207 -18.330 1.00 46.56 89 VAL A C 1
ATOM 688 O O . VAL A 1 89 ? 1.535 8.005 -19.018 1.00 46.56 89 VAL A O 1
ATOM 691 N N . VAL A 1 90 ? 3.488 7.087 -18.419 1.00 43.22 90 VAL A N 1
ATOM 692 C CA . VAL A 1 90 ? 4.254 7.545 -19.584 1.00 43.22 90 VAL A CA 1
ATOM 693 C C . VAL A 1 90 ? 5.015 6.347 -20.149 1.00 43.22 90 VAL A C 1
ATOM 695 O O . VAL A 1 90 ? 6.004 5.899 -19.581 1.00 43.22 90 VAL A O 1
ATOM 698 N N . ALA A 1 91 ? 4.472 5.847 -21.264 1.00 39.19 91 ALA A N 1
ATOM 699 C CA . ALA A 1 91 ? 5.042 4.971 -22.289 1.00 39.19 91 ALA A CA 1
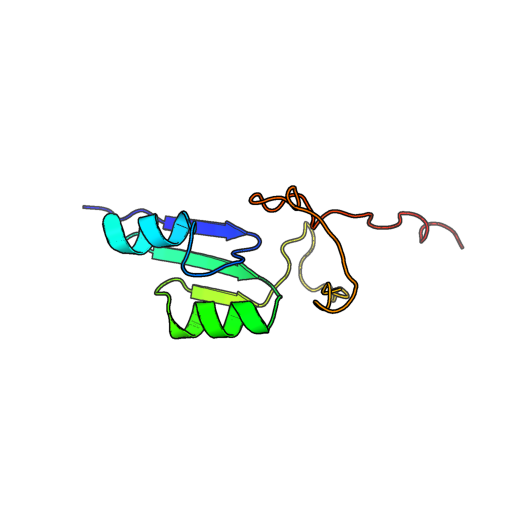ATOM 700 C C . ALA A 1 91 ? 5.863 3.748 -21.827 1.00 39.19 91 ALA A C 1
ATOM 702 O O . ALA A 1 91 ? 7.068 3.829 -21.594 1.00 39.19 91 ALA A O 1
ATOM 703 N N . SER A 1 92 ? 5.244 2.563 -21.877 1.00 41.38 92 SER A N 1
ATOM 704 C CA . SER A 1 92 ? 5.987 1.368 -22.283 1.00 41.38 92 SER A CA 1
ATOM 705 C C . SER A 1 92 ? 6.395 1.563 -23.744 1.00 41.38 92 SER A C 1
ATOM 707 O O . SER A 1 92 ? 5.540 1.549 -24.633 1.00 41.38 92 SER A O 1
ATOM 709 N N . ASP A 1 93 ? 7.678 1.800 -23.990 1.00 37.09 93 ASP A N 1
ATOM 710 C CA . ASP A 1 93 ? 8.220 1.780 -25.342 1.00 37.09 93 ASP A CA 1
ATOM 711 C C . ASP A 1 93 ? 7.975 0.387 -25.946 1.00 37.09 93 ASP A C 1
ATOM 713 O O . ASP A 1 93 ? 8.339 -0.637 -25.366 1.00 37.09 93 ASP A O 1
ATOM 717 N N . SER A 1 94 ? 7.284 0.350 -27.082 1.00 41.31 94 SER A N 1
ATOM 718 C CA . SER A 1 94 ? 6.942 -0.881 -27.800 1.00 41.31 94 SER A CA 1
ATOM 719 C C . SER A 1 94 ? 8.018 -1.288 -28.814 1.00 41.31 94 SER A C 1
ATOM 721 O O . SER A 1 94 ? 7.784 -2.185 -29.617 1.00 41.31 94 SER A O 1
ATOM 723 N N . THR A 1 95 ? 9.217 -0.699 -28.768 1.00 38.38 95 THR A N 1
ATOM 724 C CA . THR A 1 95 ? 10.272 -0.941 -29.771 1.00 38.38 95 THR A CA 1
ATOM 725 C C . THR A 1 95 ? 11.269 -2.070 -29.464 1.00 38.38 95 THR A C 1
ATOM 727 O O . THR A 1 95 ? 12.277 -2.185 -30.148 1.00 38.38 95 THR A O 1
ATOM 730 N N . LEU A 1 96 ? 10.986 -2.991 -28.531 1.00 40.91 96 LEU A N 1
ATOM 731 C CA . LEU A 1 96 ? 11.771 -4.240 -28.380 1.00 40.91 96 LEU A CA 1
ATOM 732 C C . LEU A 1 96 ? 11.057 -5.481 -28.948 1.00 40.91 96 LEU A C 1
ATOM 734 O O . LEU A 1 96 ? 11.154 -6.581 -28.403 1.00 40.91 96 LEU A O 1
ATOM 738 N N . ARG A 1 97 ? 10.338 -5.309 -30.061 1.00 43.03 97 ARG A N 1
ATOM 739 C CA . ARG A 1 97 ? 9.975 -6.393 -30.983 1.00 43.03 97 ARG A CA 1
ATOM 740 C C . ARG A 1 97 ? 10.516 -6.045 -32.363 1.00 43.03 97 ARG A C 1
ATOM 742 O O . ARG A 1 97 ? 9.856 -5.331 -33.104 1.00 43.03 97 ARG A O 1
ATOM 749 N N . ASP A 1 98 ? 11.755 -6.467 -32.592 1.00 43.75 98 ASP A N 1
ATOM 750 C CA . ASP A 1 98 ? 12.349 -6.905 -33.864 1.00 43.75 98 ASP A CA 1
ATOM 751 C C . ASP A 1 98 ? 13.849 -6.592 -33.859 1.00 43.75 98 ASP A C 1
ATOM 753 O O . ASP A 1 98 ? 14.273 -5.462 -34.104 1.00 43.75 98 ASP A O 1
ATOM 757 N N . SER A 1 99 ? 14.645 -7.618 -33.541 1.00 39.81 99 SER A N 1
ATOM 758 C CA . SER A 1 99 ? 16.035 -7.859 -33.967 1.00 39.81 99 SER A CA 1
ATOM 759 C C . SER A 1 99 ? 16.415 -9.286 -33.585 1.00 39.81 99 SER A C 1
ATOM 761 O O . SER A 1 99 ? 16.469 -9.557 -32.364 1.00 39.81 99 SER A O 1
#

pLDDT: mean 77.46, std 21.98, range [37.09, 97.94]

Sequence (99 aa):
LDHGYFVDLAANEPFENSNTQALERNFAWQGLCIDVNKQLLDQLRSGRSCNVIDAVVSNTSGMNVTFREFVKGARANSAFAWMHGLSGVVASDSTLRDS